Protein AF-A0A952V5N3-F1 (afdb_monomer)

pLDDT: mean 74.98, std 16.49, range [36.41, 92.5]

Nearest PDB structures (foldseek):
  3dsg-assembly2_B  TM=7.693E-01  e=7.881E-03  Xanthomonas campestris pv. campestris
  5vx6-assembly1_A  TM=7.768E-01  e=1.337E-01  Bacillus subtilis subsp. subtilis str. 168
  5vx6-assembly2_B  TM=7.712E-01  e=1.337E-01  Bacillus subtilis subsp. subtilis str. 168
  6nir-assembly1_D  TM=4.534E-01  e=1.688E+00  Norovirus
  4x2x-assembly1_A  TM=4.466E-01  e=3.635E+00  Murine norovirus 1

Sequence (136 aa):
MVARDPFAAAGPKPATPSMPVPAPPAAGNMQLIPADLGAHSPTNFYKGLSGNDIIDHGGLFVSTYVPPKIGTPVRLKVSLPGGYEFEANAVVKWTREQGGDAPPGFGARFTAITNEARQLIYRYVRNREPLFYDDL

Radius of gyration: 15.55 Å; Cα contacts (8 Å, |Δi|>4): 260; chains: 1; bounding box: 38×40×39 Å

Foldseek 3Di:
DDDDDPPPPDDDDQPQADDADDAPDDPPDAAEDEAEDDPPALKFKEAEPPDDDSQQRIFIWGFDQDEDDAQGWHKYFYAYPPRDTYIFIWGFHAWAHPDDPGGGTTTTHTPGDDPVRSVVNVVRCVVPPGHYDYPD

Mean predicted aligned error: 11.0 Å

Secondary structure (DSSP, 8-state):
-----------------SSPPPPPPP-SSPEEEEEE--TT-S-EEEE-TT-S-TTTTEEEEEE-SSPPPTT-EEEEEEEETTTEEEEEEEEEEEEE-TTSSS--EEEEEEEE--HHHHHHHHHHHHHSPPEE----

Solvent-accessible surface area (backbone atoms only — not comparable to full-atom values): 8036 Å² total; per-residue (Å²): 137,86,78,82,83,88,78,80,73,79,72,80,76,86,70,83,48,71,73,82,50,74,56,50,85,74,85,67,97,45,55,77,41,82,35,60,37,46,97,87,36,84,22,44,46,25,32,30,83,90,43,94,44,49,60,84,41,13,24,41,34,38,58,35,94,76,56,74,60,67,69,42,58,31,28,37,40,37,35,40,76,93,48,43,55,34,42,31,36,23,31,26,71,42,70,41,68,82,86,61,102,55,84,25,11,28,37,25,31,51,75,40,67,31,73,68,48,52,52,52,50,59,56,49,47,72,80,42,83,58,45,81,48,83,92,122

Structure (mmCIF, N/CA/C/O backbone):
data_AF-A0A952V5N3-F1
#
_entry.id   AF-A0A952V5N3-F1
#
loop_
_atom_site.group_PDB
_atom_site.id
_atom_site.type_symbol
_atom_site.label_atom_id
_atom_site.label_alt_id
_atom_site.label_comp_id
_atom_site.label_asym_id
_atom_site.label_entity_id
_atom_site.label_seq_id
_atom_site.pdbx_PDB_ins_code
_atom_site.Cartn_x
_atom_site.Cartn_y
_atom_site.Cartn_z
_atom_site.occupancy
_atom_site.B_iso_or_equiv
_atom_site.auth_seq_id
_atom_site.auth_comp_id
_atom_site.auth_asym_id
_atom_site.auth_atom_id
_atom_site.pdbx_PDB_model_num
ATOM 1 N N . MET A 1 1 ? 24.371 -31.435 -22.710 1.00 44.03 1 MET A N 1
ATOM 2 C CA . MET A 1 1 ? 23.956 -30.027 -22.890 1.00 44.03 1 MET A CA 1
ATOM 3 C C . MET A 1 1 ? 23.054 -29.670 -21.721 1.00 44.03 1 MET A C 1
ATOM 5 O O . MET A 1 1 ? 22.230 -30.490 -21.340 1.00 44.03 1 MET A O 1
ATOM 9 N N . VAL A 1 2 ? 23.376 -28.566 -21.054 1.00 41.47 2 VAL A N 1
ATOM 10 C CA . VAL A 1 2 ? 23.143 -28.301 -19.626 1.00 41.47 2 VAL A CA 1
ATOM 11 C C . VAL A 1 2 ? 21.706 -27.856 -19.313 1.00 41.47 2 VAL A C 1
ATOM 13 O O . VAL A 1 2 ? 21.152 -27.032 -20.024 1.00 41.47 2 VAL A O 1
ATOM 16 N N . ALA A 1 3 ? 21.188 -28.451 -18.229 1.00 41.38 3 ALA A N 1
ATOM 17 C CA . ALA A 1 3 ? 20.160 -28.037 -17.264 1.00 41.38 3 ALA A CA 1
ATOM 18 C C . ALA A 1 3 ? 18.843 -27.398 -17.750 1.00 41.38 3 ALA A C 1
ATOM 20 O O . ALA A 1 3 ? 18.793 -26.267 -18.209 1.00 41.38 3 ALA A O 1
ATOM 21 N N . ARG A 1 4 ? 17.750 -28.130 -17.499 1.00 42.84 4 ARG A N 1
ATOM 22 C CA . ARG A 1 4 ? 16.372 -27.630 -17.447 1.00 42.84 4 ARG A CA 1
ATOM 23 C C . ARG A 1 4 ? 16.197 -26.881 -16.124 1.00 42.84 4 ARG A C 1
ATOM 25 O O . ARG A 1 4 ? 16.52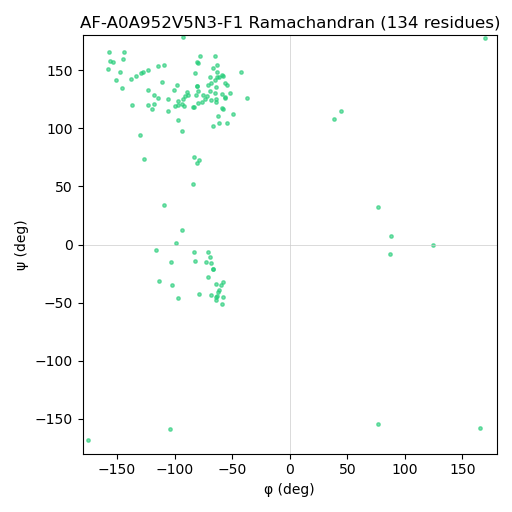1 -27.447 -15.081 1.00 42.84 4 ARG A O 1
ATOM 32 N N . ASP A 1 5 ? 15.694 -25.656 -16.170 1.00 44.62 5 ASP A N 1
ATOM 33 C CA . ASP A 1 5 ? 15.456 -24.798 -15.005 1.00 44.62 5 ASP A CA 1
ATOM 34 C C . ASP A 1 5 ? 14.509 -25.474 -13.986 1.00 44.62 5 ASP A C 1
ATOM 36 O O . ASP A 1 5 ? 13.347 -25.728 -14.314 1.00 44.62 5 ASP A O 1
ATOM 40 N N . PRO A 1 6 ? 14.945 -25.786 -12.746 1.00 42.38 6 PRO A N 1
ATOM 41 C CA . PRO A 1 6 ? 14.123 -26.523 -11.784 1.00 42.38 6 PRO A CA 1
ATOM 42 C C . PRO A 1 6 ? 13.311 -25.624 -10.831 1.00 42.38 6 PRO A C 1
ATOM 44 O O . PRO A 1 6 ? 12.767 -26.121 -9.851 1.00 42.38 6 PRO A O 1
ATOM 47 N N . PHE A 1 7 ? 13.196 -24.317 -11.089 1.00 39.03 7 PHE A N 1
ATOM 48 C CA . PHE A 1 7 ? 12.567 -23.358 -10.163 1.00 39.03 7 PHE A CA 1
ATOM 49 C C . PHE A 1 7 ? 11.203 -22.809 -10.616 1.00 39.03 7 PHE A C 1
ATOM 51 O O . PHE A 1 7 ? 10.826 -21.689 -10.281 1.00 39.03 7 PHE A O 1
ATOM 58 N N . ALA A 1 8 ? 10.397 -23.619 -11.306 1.00 39.25 8 ALA A N 1
ATOM 59 C CA . ALA A 1 8 ? 8.952 -23.392 -11.366 1.00 39.25 8 ALA A CA 1
ATOM 60 C C . ALA A 1 8 ? 8.312 -23.909 -10.064 1.00 39.25 8 ALA A C 1
ATOM 62 O O . ALA A 1 8 ? 7.691 -24.972 -10.034 1.00 39.25 8 ALA A O 1
ATOM 63 N N . ALA A 1 9 ? 8.517 -23.188 -8.958 1.00 41.69 9 ALA A N 1
ATOM 64 C CA . ALA A 1 9 ? 7.835 -23.484 -7.706 1.00 41.69 9 ALA A CA 1
ATOM 65 C C . ALA A 1 9 ? 6.337 -23.208 -7.891 1.00 41.69 9 ALA A C 1
ATOM 67 O O . ALA A 1 9 ? 5.889 -22.062 -7.904 1.00 41.69 9 ALA A O 1
ATOM 68 N N . ALA A 1 10 ? 5.570 -24.283 -8.070 1.00 40.16 10 ALA A N 1
ATOM 69 C CA . ALA A 1 10 ? 4.125 -24.282 -7.948 1.00 40.16 10 ALA A CA 1
ATOM 70 C C . ALA A 1 10 ? 3.752 -23.717 -6.567 1.00 40.16 10 ALA A C 1
ATOM 72 O O . ALA A 1 10 ? 3.926 -24.385 -5.546 1.00 40.16 10 ALA A O 1
ATOM 73 N N . GLY A 1 11 ? 3.277 -22.471 -6.540 1.00 36.41 11 GLY A N 1
ATOM 74 C CA . GLY A 1 11 ? 2.699 -21.873 -5.341 1.00 36.41 11 GLY A CA 1
ATOM 75 C C . GLY A 1 11 ? 1.513 -22.715 -4.852 1.00 36.41 11 GLY A C 1
ATOM 76 O O . GLY A 1 11 ? 0.814 -23.326 -5.670 1.00 36.41 11 GLY A O 1
ATOM 77 N N . PRO A 1 12 ? 1.292 -22.814 -3.532 1.00 42.75 12 PRO A N 1
ATOM 78 C CA . PRO A 1 12 ? 0.247 -23.664 -2.988 1.00 42.75 12 PRO A CA 1
ATOM 79 C C . PRO A 1 12 ? -1.135 -23.208 -3.479 1.00 42.75 12 PRO A C 1
ATOM 81 O O . PRO A 1 12 ? -1.402 -22.021 -3.654 1.00 42.75 12 PRO A O 1
ATOM 84 N N . LYS A 1 13 ? -2.000 -24.203 -3.711 1.00 38.22 13 LYS A N 1
ATOM 85 C CA . LYS A 1 13 ? -3.423 -24.085 -4.069 1.00 38.22 13 LYS A CA 1
ATOM 86 C C . LYS A 1 13 ? -4.125 -23.004 -3.230 1.00 38.22 13 LYS A C 1
ATOM 88 O O . LYS A 1 13 ? -3.775 -22.862 -2.059 1.00 38.22 13 LYS A O 1
ATOM 93 N N . PRO A 1 14 ? -5.143 -22.310 -3.776 1.00 39.38 14 PRO A N 1
ATOM 94 C CA . PRO A 1 14 ? -5.838 -21.252 -3.059 1.00 39.38 14 PRO A CA 1
ATOM 95 C C . PRO A 1 14 ? -6.492 -21.843 -1.810 1.00 39.38 14 PRO A C 1
ATOM 97 O O . PRO A 1 14 ? -7.502 -22.541 -1.888 1.00 39.38 14 PRO A O 1
ATOM 100 N N . ALA A 1 15 ? -5.892 -21.586 -0.650 1.00 43.38 15 ALA A N 1
ATOM 101 C CA . ALA A 1 15 ? -6.606 -21.667 0.605 1.00 43.38 15 ALA A CA 1
ATOM 102 C C . ALA A 1 15 ? -7.700 -20.606 0.506 1.00 43.38 15 ALA A C 1
ATOM 104 O O . ALA A 1 15 ? -7.392 -19.421 0.441 1.00 43.38 15 ALA A O 1
ATOM 105 N N . THR A 1 16 ? -8.960 -21.024 0.405 1.00 48.53 16 THR A N 1
ATOM 106 C CA . THR A 1 16 ? -10.109 -20.133 0.596 1.00 48.53 16 THR A CA 1
ATOM 107 C C . THR A 1 16 ? -9.893 -19.368 1.900 1.00 48.53 16 THR A C 1
ATOM 109 O O . THR A 1 16 ? -9.903 -20.010 2.955 1.00 48.53 16 THR A O 1
ATOM 112 N N . PRO A 1 17 ? -9.666 -18.046 1.869 1.00 50.25 17 PRO A N 1
ATOM 113 C CA . PRO A 1 17 ? -9.489 -17.302 3.091 1.00 50.25 17 PRO A CA 1
ATOM 114 C C . PRO A 1 17 ? -10.863 -16.976 3.674 1.00 50.25 17 PRO A C 1
ATOM 116 O O . PRO A 1 17 ? -11.771 -16.485 2.998 1.00 50.25 17 PRO A O 1
ATOM 119 N N . SER A 1 18 ? -10.994 -17.323 4.949 1.00 55.94 18 SER A N 1
ATOM 120 C CA . SER A 1 18 ? -12.029 -16.920 5.891 1.00 55.94 18 SER A CA 1
ATOM 121 C C . SER A 1 18 ? -12.445 -15.462 5.685 1.00 55.94 18 SER A C 1
ATOM 123 O O . SER A 1 18 ? -11.585 -14.596 5.725 1.00 55.94 18 SER A O 1
ATOM 125 N N . MET A 1 19 ? -13.751 -15.228 5.498 1.00 53.47 19 MET A N 1
ATOM 126 C CA . MET A 1 19 ? -14.455 -13.931 5.465 1.00 53.47 19 MET A CA 1
ATOM 127 C C . MET A 1 19 ? -13.700 -12.769 4.780 1.00 53.47 19 MET A C 1
ATOM 129 O O . MET A 1 19 ? -12.786 -12.205 5.381 1.00 53.47 19 MET A O 1
ATOM 133 N N . PRO A 1 20 ? -14.111 -12.318 3.576 1.00 60.69 20 PRO A N 1
ATOM 134 C CA . PRO A 1 20 ? -13.464 -11.179 2.937 1.00 60.69 20 PRO A CA 1
ATOM 135 C C . PRO A 1 20 ? -13.573 -9.953 3.846 1.00 60.69 20 PRO A C 1
ATOM 137 O O . PRO A 1 20 ? -14.673 -9.484 4.148 1.00 60.69 20 PRO A O 1
ATOM 140 N N . VAL A 1 21 ? -12.423 -9.443 4.291 1.00 68.31 21 VAL A N 1
ATOM 141 C CA . VAL A 1 21 ? -12.355 -8.142 4.951 1.00 68.31 21 VAL A CA 1
ATOM 142 C C . VAL A 1 21 ? -12.954 -7.127 3.978 1.00 68.31 21 VAL A C 1
ATOM 144 O O . VAL A 1 21 ? -12.523 -7.095 2.819 1.00 68.31 21 VAL A O 1
ATOM 147 N N . PRO A 1 22 ? -13.953 -6.322 4.390 1.00 73.31 22 PRO A N 1
ATOM 148 C CA . PRO A 1 22 ? -14.526 -5.324 3.507 1.00 73.31 22 PRO A CA 1
ATOM 149 C C . PRO A 1 22 ? -13.404 -4.415 3.019 1.00 73.31 22 PRO A C 1
ATOM 151 O O . PRO A 1 22 ? -12.602 -3.901 3.802 1.00 73.31 22 PRO A O 1
ATOM 154 N N . ALA A 1 23 ? -13.312 -4.278 1.705 1.00 74.81 23 ALA A N 1
ATOM 155 C CA . ALA A 1 23 ? -12.277 -3.481 1.091 1.00 74.81 23 ALA A CA 1
ATOM 156 C C . ALA A 1 23 ? -12.678 -1.997 1.092 1.00 74.81 23 ALA A C 1
ATOM 158 O O . ALA A 1 23 ? -13.867 -1.681 0.971 1.00 74.81 23 ALA A O 1
ATOM 159 N N . PRO A 1 24 ? -11.717 -1.067 1.204 1.00 74.69 24 PRO A N 1
ATOM 160 C CA . PRO A 1 24 ? -12.026 0.352 1.152 1.00 74.69 24 PRO A CA 1
ATOM 161 C C . PRO A 1 24 ? -12.610 0.740 -0.223 1.00 74.69 24 PRO A C 1
ATOM 163 O O . PRO A 1 24 ? -12.320 0.079 -1.236 1.00 74.69 24 PRO A O 1
ATOM 166 N N . PRO A 1 25 ? -13.413 1.823 -0.287 1.00 72.62 25 PRO A N 1
ATOM 167 C CA . PRO A 1 25 ? -13.945 2.335 -1.545 1.00 72.62 25 PRO A CA 1
ATOM 168 C C . PRO A 1 25 ? -12.812 2.537 -2.555 1.00 72.62 25 PRO A C 1
ATOM 170 O O . PRO A 1 25 ? -11.776 3.123 -2.229 1.00 72.62 25 PRO A O 1
ATOM 173 N N . ALA A 1 26 ? -12.977 2.020 -3.773 1.00 63.06 26 ALA A N 1
ATOM 174 C CA . ALA A 1 26 ? -11.996 2.238 -4.827 1.00 63.06 26 ALA A CA 1
ATOM 175 C C . ALA A 1 26 ? -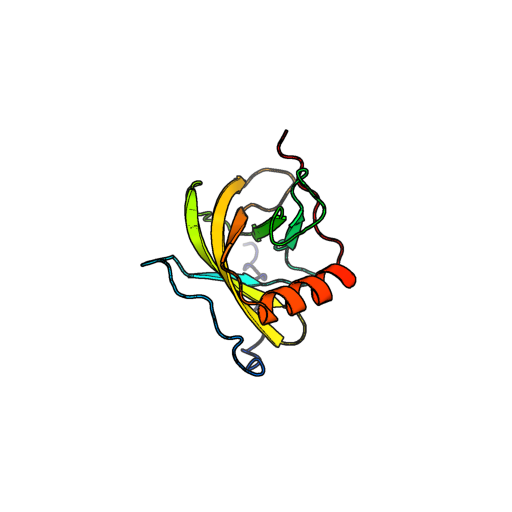12.017 3.717 -5.236 1.00 63.06 26 ALA A C 1
ATOM 177 O O . ALA A 1 26 ? -13.059 4.241 -5.628 1.00 63.06 26 ALA A O 1
ATOM 178 N N . ALA A 1 27 ? -10.869 4.389 -5.168 1.00 59.41 27 ALA A N 1
ATOM 179 C CA . ALA A 1 27 ? -10.712 5.718 -5.743 1.00 59.41 27 ALA A CA 1
ATOM 180 C C . ALA A 1 27 ? -10.399 5.572 -7.246 1.00 59.41 27 ALA A C 1
ATOM 182 O O . ALA A 1 27 ? -9.254 5.696 -7.671 1.00 59.41 27 ALA A O 1
ATOM 183 N N . GLY A 1 28 ? -11.414 5.239 -8.051 1.00 68.56 28 GLY A N 1
ATOM 184 C CA . GLY A 1 28 ? -11.286 5.073 -9.507 1.00 68.56 28 GLY A CA 1
ATOM 185 C C . GLY A 1 28 ? -10.619 3.762 -9.957 1.00 68.56 28 GLY A C 1
ATOM 186 O O . GLY A 1 28 ? -10.657 2.753 -9.252 1.00 68.56 28 GLY A O 1
ATOM 187 N N . ASN A 1 29 ? -10.018 3.772 -11.154 1.00 72.12 29 ASN A N 1
ATOM 188 C CA . ASN A 1 29 ? -9.394 2.603 -11.792 1.00 72.12 29 ASN A CA 1
ATOM 189 C C . ASN A 1 29 ? -7.981 2.346 -11.233 1.00 72.12 29 ASN A C 1
ATOM 191 O O . ASN A 1 29 ? -6.982 2.568 -11.916 1.00 72.12 29 ASN A O 1
ATOM 195 N N . MET A 1 30 ? -7.883 1.909 -9.978 1.00 82.12 30 MET A N 1
ATOM 196 C CA . MET A 1 30 ? -6.603 1.537 -9.363 1.00 82.12 30 MET A CA 1
ATOM 197 C C . MET A 1 30 ? -6.178 0.131 -9.795 1.00 82.12 30 MET A C 1
ATOM 199 O O . MET A 1 30 ? -6.960 -0.816 -9.717 1.00 82.12 30 MET A O 1
ATOM 203 N N . GLN A 1 31 ? -4.918 -0.019 -10.209 1.00 86.00 31 GLN A N 1
ATOM 204 C CA . GLN A 1 31 ? -4.345 -1.328 -10.520 1.00 86.00 31 GLN A CA 1
ATOM 205 C C . GLN A 1 31 ? -4.305 -2.192 -9.252 1.00 86.00 31 GLN A C 1
ATOM 207 O O . GLN A 1 31 ? -3.726 -1.775 -8.248 1.00 86.00 31 GLN A O 1
ATOM 212 N N . LEU A 1 32 ? -4.901 -3.388 -9.305 1.00 88.44 32 LEU A N 1
ATOM 213 C CA . LEU A 1 32 ? -4.828 -4.374 -8.227 1.00 88.44 32 LEU A CA 1
ATOM 214 C C . LEU A 1 32 ? -3.493 -5.121 -8.299 1.00 88.44 32 LEU A C 1
ATOM 216 O O . LEU A 1 32 ? -3.183 -5.748 -9.310 1.00 88.44 32 LEU A O 1
ATOM 220 N N . ILE A 1 33 ? -2.711 -5.058 -7.227 1.00 89.94 33 ILE A N 1
ATOM 221 C CA . ILE A 1 33 ? -1.395 -5.681 -7.125 1.00 89.94 33 ILE A CA 1
ATOM 222 C C . ILE A 1 33 ? -1.426 -6.686 -5.970 1.00 89.94 33 ILE A C 1
ATOM 224 O O . ILE A 1 33 ? -1.627 -6.273 -4.822 1.00 89.94 33 ILE A O 1
ATOM 228 N N . PRO A 1 34 ? -1.243 -7.992 -6.240 1.00 88.69 34 PRO A N 1
ATOM 229 C CA . PRO A 1 34 ? -1.116 -8.985 -5.185 1.00 88.69 34 PRO A CA 1
ATOM 230 C C . PRO A 1 34 ? 0.211 -8.792 -4.445 1.00 88.69 34 PRO A C 1
ATOM 232 O O . PRO A 1 34 ? 1.267 -8.649 -5.060 1.00 88.69 34 PRO A O 1
ATOM 235 N N . ALA A 1 35 ? 0.147 -8.787 -3.120 1.00 89.25 35 ALA A N 1
ATOM 236 C CA . ALA A 1 35 ? 1.285 -8.623 -2.235 1.00 89.25 35 ALA A CA 1
ATOM 237 C C . ALA A 1 35 ? 1.257 -9.733 -1.181 1.00 89.25 35 ALA A C 1
ATOM 239 O O . ALA A 1 35 ? 0.594 -9.625 -0.149 1.00 89.25 35 ALA A O 1
ATOM 240 N N . ASP A 1 36 ? 1.975 -10.816 -1.463 1.00 87.88 36 ASP A N 1
ATOM 241 C CA . ASP A 1 36 ? 2.043 -11.965 -0.568 1.00 87.88 36 ASP A CA 1
ATOM 242 C C . ASP A 1 36 ? 3.085 -11.726 0.529 1.00 87.88 36 ASP A C 1
ATOM 244 O O . ASP A 1 36 ? 4.269 -11.518 0.251 1.00 87.88 36 ASP A O 1
ATOM 248 N N . LEU A 1 37 ? 2.640 -11.711 1.781 1.00 83.69 37 LEU A N 1
ATOM 249 C CA . LEU A 1 37 ? 3.476 -11.632 2.968 1.00 83.69 37 LEU A CA 1
ATOM 250 C C . LEU A 1 37 ? 3.693 -13.039 3.516 1.00 83.69 37 LEU A C 1
ATOM 252 O O . LEU A 1 37 ? 2.768 -13.735 3.924 1.00 83.69 37 LEU A O 1
ATOM 256 N N . GLY A 1 38 ? 4.956 -13.419 3.643 1.00 75.19 38 GLY A N 1
ATOM 257 C CA . GLY A 1 38 ? 5.353 -14.722 4.154 1.00 75.19 38 GLY A CA 1
ATOM 258 C C . GLY A 1 38 ? 6.768 -14.683 4.704 1.00 75.19 38 GLY A C 1
ATOM 259 O O . GLY A 1 38 ? 7.515 -13.742 4.440 1.00 75.19 38 GLY A O 1
ATOM 260 N N . ALA A 1 39 ? 7.153 -15.714 5.458 1.00 67.81 39 ALA A N 1
ATOM 261 C CA . ALA A 1 39 ? 8.504 -15.825 6.019 1.00 67.81 39 ALA A CA 1
ATOM 262 C C . ALA A 1 39 ? 9.595 -15.807 4.933 1.00 67.81 39 ALA A C 1
ATOM 264 O O . ALA A 1 39 ? 10.669 -15.255 5.145 1.00 67.81 39 ALA A O 1
ATOM 265 N N . HIS A 1 40 ? 9.284 -16.353 3.755 1.00 72.38 40 HIS A N 1
ATOM 266 C CA . HIS A 1 40 ? 10.173 -16.391 2.593 1.00 72.38 40 HIS A CA 1
ATOM 267 C C . HIS A 1 40 ? 9.872 -15.296 1.563 1.00 72.38 40 HIS A C 1
ATOM 269 O O . HIS A 1 40 ? 10.522 -15.250 0.522 1.00 72.38 40 HIS A O 1
ATOM 275 N N . SER A 1 41 ? 8.886 -14.431 1.827 1.00 77.38 41 SER A N 1
ATOM 276 C CA . SER A 1 41 ? 8.545 -13.357 0.903 1.00 77.38 41 SER A CA 1
ATOM 277 C C . SER A 1 41 ? 9.388 -12.113 1.200 1.00 77.38 41 SER A C 1
ATOM 279 O O . SER A 1 41 ? 9.406 -11.647 2.350 1.00 77.38 41 SER A O 1
ATOM 281 N N . PRO A 1 42 ? 10.056 -11.544 0.181 1.00 80.75 42 PRO A N 1
ATOM 282 C CA . PRO A 1 42 ? 10.745 -10.263 0.297 1.00 80.75 42 PRO A CA 1
ATOM 283 C C . PRO A 1 42 ? 9.785 -9.076 0.474 1.00 80.75 42 PRO A C 1
ATOM 285 O O . PRO A 1 42 ? 10.213 -8.008 0.904 1.00 80.75 42 PRO A O 1
ATOM 288 N N . THR A 1 43 ? 8.491 -9.253 0.194 1.00 86.56 43 THR A N 1
ATOM 289 C CA . THR A 1 43 ? 7.445 -8.278 0.529 1.00 86.56 43 THR A CA 1
ATOM 290 C C . THR A 1 43 ? 7.327 -8.154 2.049 1.00 86.56 43 THR A C 1
AT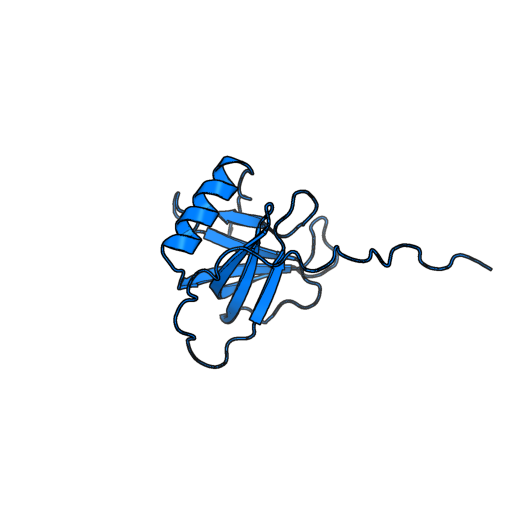OM 292 O O . THR A 1 43 ? 7.234 -9.157 2.770 1.00 86.56 43 THR A O 1
ATOM 295 N N . ASN A 1 44 ? 7.341 -6.924 2.562 1.00 87.06 44 ASN A N 1
ATOM 296 C CA . ASN A 1 44 ? 7.195 -6.664 3.993 1.00 87.06 44 ASN A CA 1
ATOM 297 C C . ASN A 1 44 ? 6.657 -5.256 4.269 1.00 87.06 44 ASN A C 1
ATOM 299 O O . ASN A 1 44 ? 6.792 -4.351 3.446 1.00 87.06 44 ASN A O 1
ATOM 303 N N . PHE A 1 45 ? 6.061 -5.058 5.444 1.00 87.62 45 PHE A N 1
ATOM 304 C CA . PHE A 1 45 ? 5.705 -3.719 5.906 1.00 87.62 45 PHE A CA 1
ATOM 305 C C . PHE A 1 45 ? 6.966 -2.928 6.234 1.00 87.62 45 PHE A C 1
ATOM 307 O O . PHE A 1 45 ? 7.929 -3.485 6.766 1.00 87.62 45 PHE A O 1
ATOM 314 N N . TYR A 1 46 ? 6.934 -1.628 5.958 1.00 82.56 46 TYR A N 1
ATOM 315 C CA . TYR A 1 46 ? 7.975 -0.705 6.380 1.00 82.56 46 TYR A CA 1
ATOM 316 C C . TYR A 1 46 ? 7.392 0.434 7.212 1.00 82.56 46 TYR A C 1
ATOM 318 O O . TYR A 1 46 ? 6.243 0.837 7.023 1.00 82.56 46 TYR A O 1
ATOM 326 N N . LYS A 1 47 ? 8.193 0.959 8.138 1.00 79.94 47 LYS A N 1
ATOM 327 C CA . LYS A 1 47 ? 7.901 2.197 8.872 1.00 79.94 47 LYS A CA 1
ATOM 328 C C . LYS A 1 47 ? 8.696 3.342 8.262 1.00 79.94 47 LYS A C 1
ATOM 330 O O . LYS A 1 47 ? 9.887 3.174 8.013 1.00 79.94 47 LYS A O 1
ATOM 335 N N . GLY A 1 48 ? 8.042 4.476 8.025 1.00 65.75 48 GLY A N 1
ATOM 336 C CA . GLY A 1 48 ? 8.735 5.728 7.735 1.00 65.75 48 GLY A CA 1
ATOM 337 C C . GLY A 1 48 ? 9.241 6.384 9.020 1.00 65.75 48 GLY A C 1
ATOM 338 O O . GLY A 1 48 ? 8.701 6.152 10.100 1.00 65.75 48 GLY A O 1
ATOM 339 N N . LEU A 1 49 ? 10.266 7.226 8.901 1.00 61.62 49 LEU A N 1
ATOM 340 C CA . LEU A 1 49 ? 10.915 7.896 10.037 1.00 61.62 49 LEU A CA 1
ATOM 341 C C . LEU A 1 49 ? 10.020 8.907 10.764 1.00 61.62 49 LEU A C 1
ATOM 343 O O . LEU A 1 49 ? 10.278 9.249 11.914 1.00 61.62 49 LEU A O 1
ATOM 347 N N . SER A 1 50 ? 8.969 9.404 10.108 1.00 58.78 50 SER A N 1
ATOM 348 C CA . SER A 1 50 ? 8.147 10.499 10.633 1.00 58.78 50 SER A CA 1
ATOM 349 C C . SER A 1 50 ? 7.269 10.108 11.827 1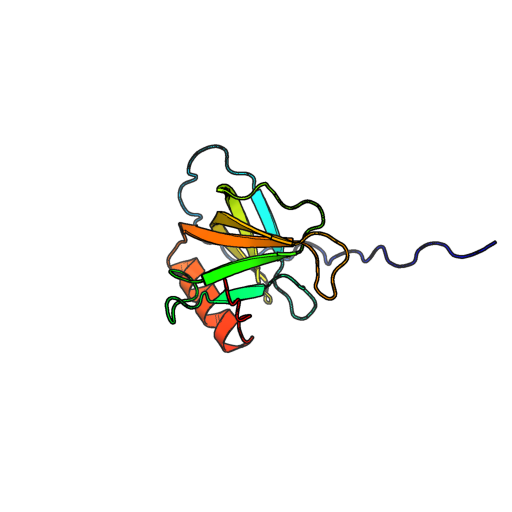.00 58.78 50 SER A C 1
ATOM 351 O O . SER A 1 50 ? 6.625 10.981 12.399 1.00 58.78 50 SER A O 1
ATOM 353 N N . GLY A 1 51 ? 7.206 8.827 12.217 1.00 58.12 51 GLY A N 1
ATOM 354 C CA . GLY A 1 51 ? 6.494 8.410 13.428 1.00 58.12 51 GLY A CA 1
ATOM 355 C C . GLY A 1 51 ? 6.307 6.904 13.577 1.00 58.12 51 GLY A C 1
ATOM 356 O O . GLY A 1 51 ? 6.718 6.104 12.745 1.00 58.12 51 GLY A O 1
ATOM 357 N N . ASN A 1 52 ? 5.698 6.517 14.697 1.00 62.94 52 ASN A N 1
ATOM 358 C CA . ASN A 1 52 ? 5.690 5.129 15.164 1.00 62.94 52 ASN A CA 1
ATOM 359 C C . ASN A 1 52 ? 4.605 4.246 14.508 1.00 62.94 52 ASN A C 1
ATOM 361 O O . ASN A 1 52 ? 4.573 3.038 14.751 1.00 62.94 52 ASN A O 1
ATOM 365 N N . ASP A 1 53 ? 3.707 4.823 13.701 1.00 73.06 53 ASP A N 1
ATOM 366 C CA . ASP A 1 53 ? 2.574 4.098 13.122 1.00 73.06 53 ASP A CA 1
ATOM 367 C C . ASP A 1 53 ? 2.846 3.613 11.685 1.00 73.06 53 ASP A C 1
ATOM 369 O O . ASP A 1 53 ? 3.086 4.394 10.765 1.00 73.06 53 ASP A O 1
ATOM 373 N N . ILE A 1 54 ? 2.779 2.291 11.497 1.00 72.94 54 ILE A N 1
ATOM 374 C CA . ILE A 1 54 ? 3.048 1.580 10.229 1.00 72.94 54 ILE A CA 1
ATOM 375 C C . ILE A 1 54 ? 2.006 1.904 9.153 1.00 72.94 54 ILE A C 1
ATOM 377 O O . ILE A 1 54 ? 2.252 1.711 7.965 1.00 72.94 54 ILE A O 1
ATOM 381 N N . ILE A 1 55 ? 0.831 2.375 9.551 1.00 76.50 55 ILE A N 1
ATOM 382 C CA . ILE A 1 55 ? -0.304 2.563 8.658 1.00 76.50 55 ILE A CA 1
ATOM 383 C C . ILE A 1 55 ? -0.362 4.014 8.197 1.00 76.50 55 ILE A C 1
ATOM 385 O O . ILE A 1 55 ? -0.510 4.272 7.006 1.00 76.50 55 ILE A O 1
ATOM 389 N N . ASP A 1 56 ? -0.2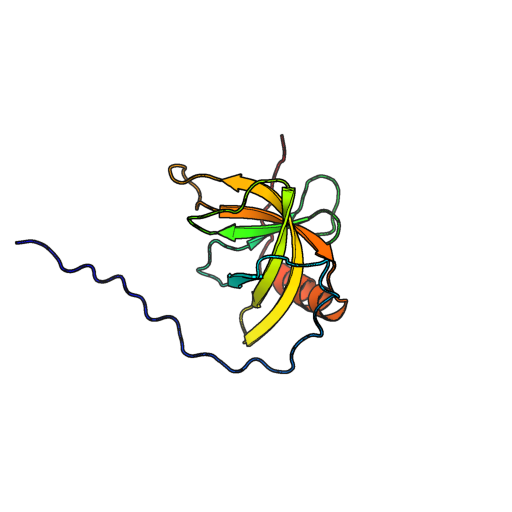08 4.948 9.130 1.00 74.00 56 ASP A N 1
ATOM 390 C CA . ASP A 1 56 ? -0.254 6.376 8.846 1.00 74.00 56 ASP A CA 1
ATOM 391 C C . ASP A 1 56 ? 1.064 6.873 8.239 1.00 74.00 56 ASP A C 1
ATOM 393 O O . ASP A 1 56 ? 1.073 7.648 7.279 1.00 74.00 56 ASP A O 1
ATOM 397 N N . HIS A 1 57 ? 2.197 6.414 8.775 1.00 72.94 57 HIS A N 1
ATOM 398 C CA . HIS A 1 57 ? 3.535 6.882 8.395 1.00 72.94 57 HIS A CA 1
ATOM 399 C C . HIS A 1 57 ? 4.402 5.787 7.763 1.00 72.94 57 HIS A C 1
ATOM 401 O O . HIS A 1 57 ? 5.509 6.063 7.302 1.00 72.94 57 HIS A O 1
ATOM 407 N N . GLY A 1 58 ? 3.908 4.552 7.708 1.00 80.56 58 GLY A N 1
ATOM 408 C CA . GLY A 1 58 ? 4.555 3.444 7.021 1.00 80.56 58 GLY A CA 1
ATOM 409 C C . GLY A 1 58 ? 3.904 3.093 5.686 1.00 80.56 58 GLY A C 1
ATOM 410 O O . GLY A 1 58 ? 3.226 3.897 5.041 1.00 80.56 58 GLY A O 1
ATOM 411 N N . GLY A 1 59 ? 4.153 1.868 5.249 1.00 87.12 59 GLY A N 1
ATOM 412 C CA . GLY A 1 59 ? 3.624 1.340 4.007 1.00 87.12 59 GLY A CA 1
ATOM 413 C C . GLY A 1 59 ? 3.970 -0.127 3.817 1.00 87.12 59 GLY A C 1
ATOM 414 O O . GLY A 1 59 ? 4.434 -0.811 4.732 1.00 87.12 59 GLY A O 1
ATOM 415 N N . LEU A 1 60 ? 3.743 -0.609 2.601 1.00 90.06 60 LEU A N 1
ATOM 416 C CA . LEU A 1 60 ? 4.110 -1.952 2.181 1.00 90.06 60 LEU A CA 1
ATOM 417 C C . LEU A 1 60 ? 5.176 -1.871 1.097 1.00 90.06 60 LEU A C 1
ATOM 419 O O . LEU A 1 60 ? 4.990 -1.205 0.079 1.00 90.06 60 LEU A O 1
ATOM 423 N N . PHE A 1 61 ? 6.283 -2.568 1.315 1.00 91.00 61 PHE A N 1
ATOM 424 C CA . PHE A 1 61 ? 7.222 -2.871 0.254 1.00 91.00 61 PHE A CA 1
ATOM 425 C C . PHE A 1 61 ? 6.729 -4.119 -0.466 1.00 91.00 61 PHE A C 1
ATOM 427 O O . PHE A 1 61 ? 6.617 -5.180 0.148 1.00 91.00 61 PHE A O 1
ATOM 434 N N . VAL A 1 62 ? 6.434 -3.981 -1.755 1.00 90.44 62 VAL A N 1
ATOM 435 C CA . VAL A 1 62 ? 6.011 -5.077 -2.623 1.00 90.44 62 VAL A CA 1
ATOM 436 C C . VAL A 1 62 ? 7.172 -5.428 -3.531 1.00 90.44 62 VAL A C 1
ATOM 438 O O . VAL A 1 62 ? 7.581 -4.619 -4.368 1.00 90.44 62 VAL A O 1
ATOM 441 N N . SER A 1 63 ? 7.697 -6.641 -3.377 1.00 88.38 63 SER A N 1
ATOM 442 C CA . SER A 1 63 ? 8.731 -7.122 -4.281 1.00 88.38 63 SER A CA 1
ATOM 443 C C . SER A 1 63 ? 8.109 -7.522 -5.613 1.00 88.38 63 SER A C 1
ATOM 445 O O . SER A 1 63 ? 7.188 -8.334 -5.677 1.00 88.38 63 SER A O 1
ATOM 447 N N . THR A 1 64 ? 8.593 -6.909 -6.684 1.00 85.56 64 THR A N 1
ATOM 448 C CA . THR A 1 64 ? 8.144 -7.162 -8.050 1.00 85.56 64 THR A CA 1
ATOM 449 C C . THR A 1 64 ? 9.237 -6.741 -9.020 1.00 85.56 64 THR A C 1
ATOM 451 O O . THR A 1 64 ? 10.003 -5.817 -8.753 1.00 85.56 64 THR A O 1
ATOM 454 N N . TYR A 1 65 ? 9.284 -7.399 -10.172 1.00 85.31 65 TYR A N 1
ATOM 455 C CA . TYR A 1 65 ? 10.186 -7.036 -11.262 1.00 85.31 65 TYR A CA 1
ATOM 456 C C . TYR A 1 65 ? 9.644 -5.902 -12.135 1.00 85.31 65 TYR A C 1
ATOM 458 O O . TYR A 1 65 ? 10.395 -5.316 -12.907 1.00 85.31 65 TYR A O 1
ATOM 466 N N . VAL A 1 66 ? 8.351 -5.588 -12.016 1.00 85.56 66 VAL A N 1
ATOM 467 C CA . VAL A 1 66 ? 7.686 -4.552 -12.813 1.00 85.56 66 VAL A CA 1
ATOM 468 C C . VAL A 1 66 ? 6.976 -3.580 -11.865 1.00 85.56 66 VAL A C 1
ATOM 470 O O . VAL A 1 66 ? 5.754 -3.658 -11.698 1.00 85.56 66 VAL A O 1
ATOM 473 N N . PRO A 1 67 ? 7.724 -2.708 -11.162 1.00 87.56 67 PRO A N 1
ATOM 474 C CA . PRO A 1 67 ? 7.122 -1.737 -10.262 1.00 87.56 67 PRO A CA 1
ATOM 475 C C . PRO A 1 67 ? 6.328 -0.676 -11.052 1.00 87.56 67 PRO A C 1
ATOM 477 O O . PRO A 1 67 ? 6.796 -0.201 -12.090 1.00 87.56 67 PRO A O 1
ATOM 480 N N . PRO A 1 68 ? 5.136 -0.264 -10.580 1.00 88.94 68 PRO A N 1
ATOM 481 C CA . PRO A 1 68 ? 4.424 0.877 -11.150 1.00 88.94 68 PRO A CA 1
ATOM 482 C C . PRO A 1 68 ? 5.205 2.182 -10.941 1.00 88.94 68 PRO A C 1
ATOM 484 O O . PRO A 1 68 ? 6.067 2.277 -10.067 1.00 88.94 68 PRO A O 1
ATOM 487 N N . LYS A 1 69 ? 4.867 3.227 -11.706 1.00 88.38 69 LYS A N 1
ATOM 488 C CA . LYS A 1 69 ? 5.518 4.541 -11.575 1.00 88.38 69 LYS A CA 1
ATOM 489 C C . LYS A 1 69 ? 5.256 5.157 -10.197 1.00 88.38 69 LYS A C 1
ATOM 491 O O . LYS A 1 69 ? 4.142 5.062 -9.674 1.00 88.38 69 LYS A O 1
ATOM 496 N N . ILE A 1 70 ? 6.248 5.861 -9.655 1.00 91.88 70 ILE A N 1
ATOM 497 C CA . ILE A 1 70 ? 6.097 6.671 -8.437 1.00 91.88 70 ILE A CA 1
ATOM 498 C C . ILE A 1 70 ? 4.930 7.659 -8.609 1.00 91.88 70 ILE A C 1
ATOM 500 O O . ILE A 1 70 ? 4.755 8.246 -9.674 1.00 91.88 70 ILE A O 1
ATOM 504 N N . GLY A 1 71 ? 4.106 7.806 -7.571 1.00 89.81 71 GLY A N 1
ATOM 505 C CA . GLY A 1 71 ? 2.889 8.621 -7.567 1.00 89.81 71 GLY A CA 1
ATOM 506 C C . GLY A 1 71 ? 1.632 7.899 -8.063 1.00 89.81 71 GLY A C 1
ATOM 507 O O . GLY A 1 71 ? 0.535 8.431 -7.913 1.00 89.81 71 GLY A O 1
ATOM 508 N N . THR A 1 72 ? 1.752 6.683 -8.605 1.00 90.25 72 THR A N 1
ATOM 509 C CA . THR A 1 72 ? 0.591 5.926 -9.097 1.00 90.25 72 THR A CA 1
ATOM 510 C C . THR A 1 72 ? -0.259 5.414 -7.926 1.00 90.25 72 THR A C 1
ATOM 512 O O . THR A 1 72 ? 0.289 4.754 -7.034 1.00 90.25 72 THR A O 1
ATOM 515 N N . PRO A 1 73 ? -1.583 5.663 -7.912 1.00 91.00 73 PRO A N 1
ATOM 516 C CA . PRO A 1 73 ? -2.486 5.034 -6.959 1.00 91.00 73 PRO A CA 1
ATOM 517 C C . PRO A 1 73 ? -2.708 3.564 -7.339 1.00 91.00 73 PRO A C 1
ATOM 519 O O . PRO A 1 73 ? -3.115 3.239 -8.454 1.00 91.00 73 PRO A O 1
ATOM 522 N N . VAL A 1 74 ? -2.448 2.665 -6.395 1.00 90.94 74 VAL A N 1
ATOM 523 C CA . VAL A 1 74 ? -2.547 1.211 -6.559 1.00 90.94 74 VAL A CA 1
ATOM 524 C C . VAL A 1 74 ? -3.372 0.590 -5.441 1.00 90.94 74 VAL A C 1
ATOM 526 O O . VAL A 1 74 ? -3.364 1.061 -4.304 1.00 90.94 74 VAL A O 1
ATOM 529 N N . ARG A 1 75 ? -4.088 -0.487 -5.751 1.00 91.00 75 ARG A N 1
ATOM 530 C CA . ARG A 1 75 ? -4.814 -1.282 -4.763 1.00 91.00 75 ARG A CA 1
ATOM 531 C C . ARG A 1 75 ? -3.976 -2.505 -4.438 1.00 91.00 75 ARG A C 1
ATOM 533 O O . ARG A 1 75 ? -3.660 -3.293 -5.318 1.00 91.00 75 ARG A O 1
ATOM 540 N N . LEU A 1 76 ? -3.584 -2.653 -3.186 1.00 90.81 76 LEU A N 1
ATOM 541 C CA . LEU A 1 76 ? -2.776 -3.771 -2.725 1.00 90.81 76 LEU A CA 1
ATOM 542 C C . LEU A 1 76 ? -3.703 -4.857 -2.198 1.00 90.81 76 LEU A C 1
ATOM 544 O O . LEU A 1 76 ? -4.456 -4.595 -1.263 1.00 90.81 76 LEU A O 1
ATOM 548 N N . LYS A 1 77 ? -3.636 -6.058 -2.777 1.00 91.12 77 LYS A N 1
ATOM 549 C CA . LYS A 1 77 ? -4.260 -7.257 -2.212 1.00 91.12 77 LYS A CA 1
ATOM 550 C C . LYS A 1 77 ? -3.220 -7.970 -1.364 1.00 91.12 77 LYS A C 1
ATOM 552 O O . LYS A 1 77 ? -2.356 -8.659 -1.895 1.00 91.12 77 LYS A O 1
ATOM 557 N N . VAL A 1 78 ? -3.271 -7.739 -0.063 1.00 89.75 78 VAL A N 1
ATOM 558 C CA . VAL A 1 78 ? -2.273 -8.208 0.887 1.00 89.75 78 VAL A CA 1
ATOM 559 C C . VAL A 1 78 ? -2.697 -9.558 1.444 1.00 89.75 78 VAL A C 1
ATOM 561 O O . VAL A 1 78 ? -3.733 -9.651 2.100 1.00 89.75 78 VAL A O 1
ATOM 564 N N . SER A 1 79 ? -1.882 -10.583 1.216 1.00 88.06 79 SER A N 1
ATOM 565 C CA . SER A 1 79 ? -2.108 -11.939 1.723 1.00 88.06 79 SER A CA 1
ATOM 566 C C . SER A 1 79 ? -1.138 -12.207 2.868 1.00 88.06 79 SER A C 1
ATOM 568 O O . SER A 1 79 ? 0.060 -12.008 2.722 1.00 88.06 79 SER A O 1
ATOM 570 N N . LEU A 1 80 ? -1.647 -12.596 4.031 1.00 84.06 80 LEU A N 1
ATOM 571 C CA . LEU A 1 80 ? -0.897 -12.844 5.260 1.00 84.06 80 LEU A CA 1
ATOM 572 C C . LEU A 1 80 ? -0.860 -14.353 5.569 1.00 84.06 80 LEU A C 1
ATOM 574 O O . LEU A 1 80 ? -1.803 -15.084 5.237 1.00 84.06 80 LEU A O 1
ATOM 578 N N . PRO A 1 81 ? 0.162 -14.835 6.302 1.00 78.94 81 PRO A N 1
ATOM 579 C CA . PRO A 1 81 ? 0.215 -16.215 6.766 1.00 78.94 81 PRO A CA 1
ATOM 580 C C . PRO A 1 81 ? -0.992 -16.552 7.642 1.00 78.94 81 PRO A C 1
ATOM 582 O O . PRO A 1 81 ? -1.479 -15.719 8.406 1.00 78.94 81 PRO A O 1
ATOM 585 N N . GLY A 1 82 ? -1.457 -17.797 7.554 1.00 77.38 82 GLY A N 1
ATOM 586 C CA . GLY A 1 82 ? -2.688 -18.231 8.221 1.00 77.38 82 GLY A CA 1
ATOM 587 C C . GLY A 1 82 ? -3.955 -18.020 7.388 1.00 77.38 82 GLY A C 1
ATOM 588 O O . GLY A 1 82 ? -5.044 -18.256 7.901 1.00 77.38 82 GLY A O 1
ATOM 589 N N . GLY A 1 83 ? -3.821 -17.619 6.117 1.00 79.44 83 GLY A N 1
ATOM 590 C CA . GLY A 1 83 ? -4.946 -17.497 5.189 1.00 79.44 83 GLY A CA 1
ATOM 591 C C . GLY A 1 83 ? -5.790 -16.251 5.437 1.00 79.44 83 GLY A C 1
ATOM 592 O O . GLY A 1 83 ? -6.999 -16.289 5.243 1.00 79.44 83 GLY A O 1
ATOM 593 N N . TYR A 1 84 ? -5.176 -15.163 5.901 1.00 83.88 84 TYR A N 1
ATOM 594 C CA . TYR A 1 84 ? -5.851 -13.873 6.009 1.00 83.88 84 TYR A CA 1
ATOM 595 C C . TYR A 1 84 ? -5.503 -13.030 4.792 1.00 83.88 84 TYR A C 1
ATOM 597 O O . TYR A 1 84 ? -4.343 -12.966 4.402 1.00 83.88 84 TYR A O 1
ATOM 605 N N . GLU A 1 85 ? -6.482 -12.347 4.215 1.00 87.94 85 GLU A N 1
ATOM 606 C CA . GLU A 1 85 ? -6.252 -11.414 3.118 1.00 87.94 85 GLU A CA 1
ATOM 607 C C . GLU A 1 85 ? -7.011 -10.114 3.372 1.00 87.94 85 GLU A C 1
ATOM 609 O O . GLU A 1 85 ? -8.111 -10.123 3.927 1.00 87.94 85 GLU A O 1
ATOM 614 N N . PHE A 1 86 ? -6.437 -8.991 2.957 1.00 88.31 86 PHE A N 1
ATOM 615 C CA . PHE A 1 86 ? -7.133 -7.711 2.959 1.00 88.31 86 PHE A CA 1
ATOM 616 C C . PHE A 1 86 ? -6.719 -6.856 1.769 1.00 88.31 86 PHE A C 1
ATOM 618 O O . PHE A 1 86 ? -5.652 -7.039 1.186 1.00 88.31 86 PHE A O 1
ATOM 625 N N . GLU A 1 87 ? -7.560 -5.889 1.423 1.00 90.19 87 GLU A N 1
ATOM 626 C CA . GLU A 1 87 ? -7.247 -4.914 0.387 1.00 90.19 87 GLU A CA 1
ATOM 627 C C . GLU A 1 87 ? -7.041 -3.529 0.991 1.00 90.19 87 GLU A C 1
ATOM 629 O O . GLU A 1 87 ? -7.772 -3.109 1.891 1.00 90.19 87 GLU A O 1
ATOM 634 N N . ALA A 1 88 ? -6.050 -2.805 0.482 1.00 90.12 88 ALA A N 1
ATOM 635 C CA . ALA A 1 88 ? -5.784 -1.431 0.877 1.00 90.12 88 ALA A CA 1
ATOM 636 C C . ALA A 1 88 ? -5.449 -0.575 -0.342 1.00 90.12 88 ALA A C 1
ATOM 638 O O . ALA A 1 88 ? -4.755 -1.008 -1.262 1.00 90.12 88 ALA A O 1
ATOM 639 N N . ASN A 1 89 ? -5.921 0.665 -0.337 1.00 91.31 89 ASN A N 1
ATOM 640 C CA . ASN A 1 89 ? -5.506 1.658 -1.314 1.00 91.31 89 ASN A CA 1
ATOM 641 C C . ASN A 1 89 ? -4.162 2.230 -0.865 1.00 91.31 89 ASN A C 1
ATOM 643 O O . ASN A 1 89 ? -3.973 2.537 0.315 1.00 91.31 89 ASN A O 1
ATOM 647 N N . ALA A 1 90 ? -3.239 2.383 -1.804 1.00 91.12 90 ALA A N 1
ATOM 648 C CA . ALA A 1 90 ? -1.923 2.934 -1.558 1.00 91.12 90 ALA A CA 1
ATOM 649 C C . ALA A 1 90 ? -1.450 3.778 -2.744 1.00 91.12 90 ALA A C 1
ATOM 651 O O . ALA A 1 90 ? -2.011 3.722 -3.837 1.00 91.12 90 ALA A O 1
ATOM 652 N N . VAL A 1 91 ? -0.407 4.570 -2.531 1.00 91.88 91 VAL A N 1
ATOM 653 C CA . VAL A 1 91 ? 0.288 5.317 -3.584 1.00 91.88 91 VAL A CA 1
ATOM 654 C C . VAL A 1 91 ? 1.755 4.928 -3.563 1.00 91.88 91 VAL A C 1
ATOM 656 O O . VAL A 1 91 ? 2.376 4.893 -2.498 1.00 91.88 91 VAL A O 1
ATOM 659 N N . VAL A 1 92 ? 2.315 4.645 -4.739 1.00 92.12 92 VAL A N 1
ATOM 660 C CA . VAL A 1 92 ? 3.741 4.331 -4.882 1.00 92.12 92 VAL A CA 1
ATOM 661 C C . VAL A 1 92 ? 4.570 5.553 -4.490 1.00 92.12 92 VAL A C 1
ATOM 663 O O . VAL A 1 92 ? 4.398 6.631 -5.057 1.00 92.12 92 VAL A O 1
ATOM 666 N N . LYS A 1 93 ? 5.466 5.403 -3.516 1.00 90.25 93 LYS A N 1
ATOM 667 C CA . LYS A 1 93 ? 6.336 6.480 -3.021 1.00 90.25 93 LYS A CA 1
ATOM 668 C C . LYS A 1 93 ? 7.754 6.381 -3.562 1.00 90.25 93 LYS A C 1
ATOM 670 O O . LYS A 1 93 ? 8.352 7.413 -3.830 1.00 90.25 93 LYS A O 1
ATOM 675 N N . TRP A 1 94 ? 8.251 5.167 -3.758 1.00 88.38 94 TRP A N 1
ATOM 676 C CA . TRP A 1 94 ? 9.580 4.905 -4.296 1.00 88.38 94 TRP A CA 1
ATOM 677 C C . TRP A 1 94 ? 9.605 3.540 -4.980 1.00 88.38 94 TRP A C 1
ATOM 679 O O . TRP A 1 94 ? 8.785 2.667 -4.688 1.00 88.38 94 TRP A O 1
ATOM 689 N N . THR A 1 95 ? 10.550 3.352 -5.892 1.00 89.19 95 THR A N 1
ATOM 690 C CA . THR A 1 95 ? 10.767 2.100 -6.624 1.00 89.19 95 THR A CA 1
ATOM 691 C C . THR A 1 95 ? 12.223 1.689 -6.494 1.00 89.19 95 THR A C 1
ATOM 693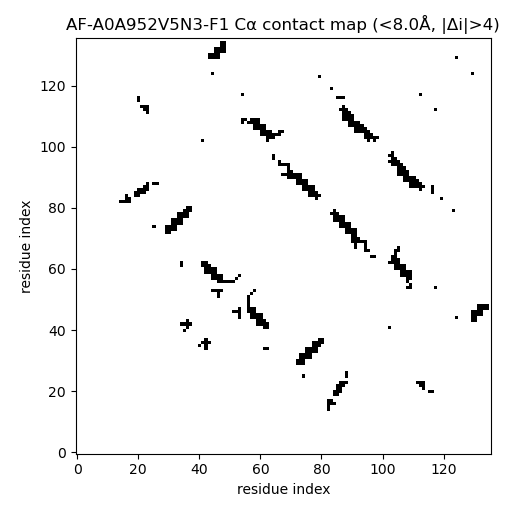 O O . THR A 1 95 ? 13.103 2.541 -6.402 1.00 89.19 95 THR A O 1
ATOM 696 N N . ARG A 1 96 ? 12.484 0.387 -6.499 1.00 84.25 96 ARG A N 1
ATOM 697 C CA . ARG A 1 96 ? 13.823 -0.194 -6.469 1.00 84.25 96 ARG A CA 1
ATOM 698 C C . ARG A 1 96 ? 13.997 -1.094 -7.683 1.00 84.25 96 ARG A C 1
ATOM 700 O O . ARG A 1 96 ? 13.242 -2.049 -7.863 1.00 84.25 96 ARG A O 1
ATOM 707 N N . GLU A 1 97 ? 14.982 -0.757 -8.504 1.00 79.25 97 GLU A N 1
ATOM 708 C CA . GLU A 1 97 ? 15.301 -1.482 -9.732 1.00 79.25 97 GLU A CA 1
ATOM 709 C C . GLU A 1 97 ? 16.071 -2.779 -9.446 1.00 79.25 97 GLU A C 1
ATOM 711 O O . GLU A 1 97 ? 16.615 -2.989 -8.359 1.00 79.25 97 GLU A O 1
ATOM 716 N N . GLN A 1 98 ? 16.088 -3.678 -10.431 1.00 74.25 98 GLN A N 1
ATOM 717 C CA . GLN A 1 98 ? 16.859 -4.917 -10.364 1.00 74.25 98 GLN A CA 1
ATOM 718 C C . GLN A 1 98 ? 18.359 -4.603 -10.469 1.00 74.25 98 GLN A C 1
ATOM 720 O O . GLN A 1 98 ? 18.760 -3.814 -11.319 1.00 74.25 98 GLN A O 1
ATOM 725 N N . GLY A 1 99 ? 19.184 -5.253 -9.641 1.00 65.94 99 GLY A N 1
ATOM 726 C CA . GLY A 1 99 ? 20.650 -5.171 -9.736 1.00 65.94 99 GLY A CA 1
ATOM 727 C C . GLY A 1 99 ? 21.371 -4.716 -8.466 1.00 65.94 99 GLY A C 1
ATOM 728 O O . GLY A 1 99 ? 22.595 -4.646 -8.472 1.00 65.94 99 GLY A O 1
ATOM 729 N N . GLY A 1 100 ? 20.643 -4.420 -7.385 1.00 65.94 100 GLY A N 1
ATOM 730 C CA . GLY A 1 100 ? 21.224 -4.172 -6.062 1.00 65.94 100 GLY A CA 1
ATOM 731 C C . GLY A 1 100 ? 21.296 -5.422 -5.176 1.00 65.94 100 GLY A C 1
ATOM 732 O O . GLY A 1 100 ? 20.810 -6.489 -5.542 1.00 65.94 100 GLY A O 1
ATOM 733 N N . ASP A 1 101 ? 21.837 -5.252 -3.968 1.00 71.88 101 ASP A N 1
ATOM 734 C CA . ASP A 1 101 ? 21.921 -6.292 -2.922 1.00 71.88 101 ASP A CA 1
ATOM 735 C C . ASP A 1 101 ? 20.543 -6.657 -2.320 1.00 71.88 101 ASP A C 1
ATOM 737 O O . ASP A 1 101 ? 20.387 -7.633 -1.593 1.00 71.88 101 ASP A O 1
ATOM 741 N N . ALA A 1 102 ? 19.509 -5.870 -2.640 1.00 75.81 102 ALA A N 1
ATOM 742 C CA . ALA A 1 102 ? 18.153 -6.044 -2.140 1.00 75.81 102 ALA A CA 1
ATOM 743 C C . ALA A 1 102 ? 17.158 -6.403 -3.261 1.00 75.81 102 ALA A C 1
ATOM 745 O O . ALA A 1 102 ? 17.348 -5.994 -4.410 1.00 75.81 102 ALA A O 1
ATOM 746 N N . PRO A 1 103 ? 16.052 -7.100 -2.933 1.00 81.25 103 PRO A N 1
ATOM 747 C CA . PRO A 1 103 ? 15.033 -7.473 -3.909 1.00 81.25 103 PRO A CA 1
ATOM 748 C C . PRO A 1 103 ? 14.461 -6.251 -4.651 1.00 81.25 103 PRO A C 1
ATOM 750 O O . PRO A 1 103 ? 14.192 -5.228 -4.007 1.00 81.25 103 PRO A O 1
ATOM 753 N N . PRO A 1 104 ? 14.226 -6.341 -5.975 1.00 88.62 104 PRO A N 1
ATOM 754 C CA . PRO A 1 104 ? 13.531 -5.296 -6.715 1.00 88.62 104 PRO A CA 1
ATOM 755 C C . PRO A 1 104 ? 12.070 -5.205 -6.272 1.00 88.62 104 PRO A C 1
ATOM 757 O O . PRO A 1 104 ? 11.464 -6.189 -5.824 1.00 88.62 104 PRO A O 1
ATOM 760 N N . GLY A 1 105 ? 11.495 -4.012 -6.386 1.00 90.56 105 GLY A N 1
ATOM 761 C CA . GLY A 1 105 ? 10.123 -3.771 -5.963 1.00 90.56 105 GLY A CA 1
ATOM 762 C C . GLY A 1 105 ? 9.774 -2.301 -5.842 1.00 90.56 105 GLY A C 1
ATOM 763 O O . GLY A 1 105 ? 10.408 -1.435 -6.440 1.00 90.56 105 GLY A O 1
ATOM 764 N N . PHE A 1 106 ? 8.750 -2.003 -5.055 1.00 92.50 106 PHE A N 1
ATOM 765 C CA . PHE A 1 106 ? 8.349 -0.632 -4.766 1.00 92.50 106 PHE A CA 1
ATOM 766 C C . PHE A 1 106 ? 7.782 -0.497 -3.360 1.00 92.50 106 PHE A C 1
ATOM 768 O O . PHE A 1 106 ? 7.167 -1.422 -2.831 1.00 92.50 106 PHE A O 1
ATOM 775 N N . GLY A 1 107 ? 7.981 0.673 -2.761 1.00 91.00 107 GLY A N 1
ATOM 776 C CA . GLY A 1 107 ? 7.327 1.062 -1.521 1.00 91.00 107 GLY A CA 1
ATOM 777 C C . GLY A 1 107 ? 6.046 1.822 -1.817 1.00 91.00 107 GLY A C 1
ATOM 778 O O . GLY A 1 107 ? 6.059 2.834 -2.524 1.00 91.00 107 GLY A O 1
ATOM 779 N N . ALA A 1 108 ? 4.934 1.350 -1.267 1.00 91.62 108 ALA A N 1
ATOM 780 C CA . ALA A 1 108 ? 3.642 2.004 -1.376 1.00 91.62 108 ALA A CA 1
ATOM 781 C C . ALA A 1 108 ? 3.127 2.422 -0.001 1.00 91.62 108 ALA A C 1
ATOM 783 O O . ALA A 1 108 ? 3.043 1.607 0.918 1.00 91.62 108 ALA A O 1
ATOM 784 N N . ARG A 1 109 ? 2.745 3.693 0.125 1.00 90.12 109 ARG A N 1
ATOM 785 C CA . ARG A 1 109 ? 2.150 4.243 1.347 1.00 90.12 109 ARG A CA 1
ATOM 786 C C . ARG A 1 109 ? 0.641 4.084 1.298 1.00 90.12 109 ARG A C 1
ATOM 788 O O . ARG A 1 109 ? 0.027 4.453 0.297 1.00 90.12 109 ARG A O 1
ATOM 795 N N . PHE A 1 110 ? 0.050 3.569 2.372 1.00 89.50 110 PHE A N 1
ATOM 796 C CA . PHE A 1 110 ? -1.397 3.410 2.466 1.00 89.50 110 PHE A CA 1
ATOM 797 C C . PHE A 1 110 ? -2.103 4.770 2.436 1.00 89.50 110 PHE A C 1
ATOM 799 O O . PHE A 1 110 ? -1.690 5.717 3.098 1.00 89.50 110 PHE A O 1
ATOM 806 N N . THR A 1 111 ? -3.175 4.859 1.656 1.00 88.62 111 THR A N 1
ATOM 807 C CA . THR A 1 111 ? -4.053 6.033 1.563 1.00 88.62 111 THR A CA 1
ATOM 808 C C . THR A 1 111 ? -5.446 5.742 2.101 1.00 88.62 111 THR A C 1
ATOM 810 O O . THR A 1 111 ? -6.079 6.625 2.672 1.00 88.62 111 THR A O 1
ATOM 813 N N . ALA A 1 112 ? -5.920 4.500 1.970 1.00 87.25 112 ALA A N 1
ATOM 814 C CA . ALA A 1 112 ? -7.138 4.041 2.623 1.00 87.25 112 ALA A CA 1
ATOM 815 C C . ALA A 1 112 ? -7.017 2.570 3.017 1.00 87.25 112 ALA A C 1
ATOM 817 O O . ALA A 1 112 ? -6.592 1.726 2.228 1.00 87.25 112 ALA A O 1
ATOM 818 N N . ILE A 1 113 ? -7.432 2.266 4.240 1.00 86.94 113 ILE A N 1
ATOM 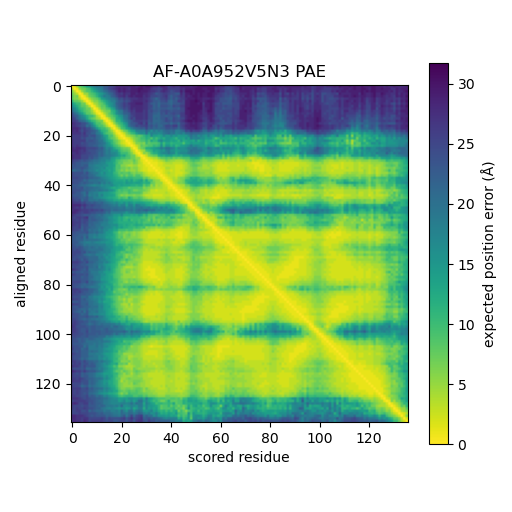819 C CA . ILE A 1 113 ? -7.404 0.927 4.820 1.00 86.94 113 ILE A CA 1
ATOM 820 C C . ILE A 1 113 ? -8.545 0.805 5.829 1.00 86.94 113 ILE A C 1
ATOM 822 O O . ILE A 1 113 ? -8.846 1.761 6.549 1.00 86.94 113 ILE A O 1
ATOM 826 N N . THR A 1 114 ? -9.188 -0.356 5.875 1.00 87.00 114 THR A N 1
ATOM 827 C CA . THR A 1 114 ? -10.283 -0.626 6.811 1.00 87.00 114 THR A CA 1
ATOM 828 C C . THR A 1 114 ? -9.770 -0.980 8.198 1.00 87.00 114 THR A C 1
ATOM 830 O O . THR A 1 114 ? -8.625 -1.398 8.367 1.00 87.00 114 THR A O 1
ATOM 833 N N . ASN A 1 115 ? -10.600 -0.789 9.223 1.00 85.75 115 ASN A N 1
ATOM 834 C CA . ASN A 1 115 ? -10.179 -0.988 10.608 1.00 85.75 115 ASN A CA 1
ATOM 835 C C . ASN A 1 115 ? -9.800 -2.454 10.890 1.00 85.75 115 ASN A C 1
ATOM 837 O O . ASN A 1 115 ? -8.855 -2.732 11.624 1.00 85.75 115 ASN A O 1
ATOM 841 N N . GLU A 1 116 ? -10.485 -3.390 10.240 1.00 84.44 116 GLU A N 1
ATOM 842 C CA . GLU A 1 116 ? -10.220 -4.827 10.293 1.00 84.44 116 GLU A CA 1
ATOM 843 C C . GLU A 1 116 ? -8.839 -5.146 9.702 1.00 84.44 116 GLU A C 1
ATOM 845 O O . GLU A 1 116 ? -8.036 -5.851 10.315 1.00 84.44 116 GLU A O 1
ATOM 850 N N . ALA A 1 117 ? -8.515 -4.554 8.547 1.00 86.06 117 ALA A N 1
ATOM 851 C CA . ALA A 1 117 ? -7.199 -4.677 7.931 1.00 86.06 117 ALA A CA 1
ATOM 852 C C . ALA A 1 117 ? -6.097 -4.095 8.831 1.00 86.06 117 ALA A C 1
ATOM 854 O O . ALA A 1 117 ? -5.052 -4.720 9.006 1.00 86.06 117 ALA A O 1
ATOM 855 N N . ARG A 1 118 ? -6.344 -2.952 9.490 1.00 86.50 118 ARG A N 1
ATOM 856 C CA . ARG A 1 118 ? -5.401 -2.382 10.470 1.00 86.50 118 ARG A CA 1
ATOM 857 C C . ARG A 1 118 ? -5.098 -3.364 11.601 1.00 86.50 118 ARG A C 1
ATOM 859 O O . ARG A 1 118 ? -3.935 -3.565 11.944 1.00 86.50 118 ARG A O 1
ATOM 866 N N . GLN A 1 119 ? -6.121 -4.016 12.153 1.00 86.31 119 GLN A N 1
ATOM 867 C CA . GLN A 1 119 ? -5.941 -5.021 13.205 1.00 86.31 119 GLN A CA 1
ATOM 868 C C . GLN A 1 119 ? -5.098 -6.213 12.735 1.00 86.31 119 GLN A C 1
ATOM 870 O O . GLN A 1 119 ? -4.254 -6.692 13.495 1.00 86.31 119 GLN A O 1
ATOM 875 N N . LEU A 1 120 ? -5.286 -6.673 11.493 1.00 84.56 120 LEU A N 1
ATOM 876 C CA . LEU A 1 120 ? -4.461 -7.731 10.903 1.00 84.56 120 LEU A CA 1
ATOM 877 C C . LEU A 1 120 ? -2.994 -7.304 10.772 1.00 84.56 120 LEU A C 1
ATOM 879 O O . LEU A 1 120 ? -2.110 -8.064 11.167 1.00 84.56 120 LEU A O 1
ATOM 883 N N . ILE A 1 121 ? -2.733 -6.076 10.307 1.00 84.94 121 ILE A N 1
ATOM 884 C CA . ILE A 1 121 ? -1.374 -5.517 10.234 1.00 84.94 121 ILE A CA 1
ATOM 885 C C . ILE A 1 121 ? -0.741 -5.485 11.625 1.00 84.94 121 ILE A C 1
ATOM 887 O O . ILE A 1 121 ? 0.344 -6.033 11.803 1.00 84.94 121 ILE A O 1
ATOM 891 N N . TYR A 1 122 ? -1.418 -4.918 12.631 1.00 83.25 122 TYR A N 1
ATOM 892 C CA . TYR A 1 122 ? -0.881 -4.837 13.996 1.00 83.25 122 TYR A CA 1
ATOM 893 C C . TYR A 1 122 ? -0.584 -6.214 14.604 1.00 83.25 122 TYR A C 1
ATOM 895 O O . TYR A 1 122 ? 0.387 -6.365 15.345 1.00 83.25 122 TYR A O 1
ATOM 903 N N . ARG A 1 123 ? -1.390 -7.235 14.291 1.00 82.69 123 ARG A N 1
ATOM 904 C CA . ARG A 1 123 ? -1.115 -8.618 14.709 1.00 82.69 123 ARG A CA 1
ATOM 905 C C . ARG A 1 123 ? 0.104 -9.195 13.997 1.00 82.69 123 ARG A C 1
ATOM 907 O O . ARG A 1 123 ? 0.933 -9.826 14.645 1.00 82.69 123 ARG A O 1
ATOM 914 N N . TYR A 1 124 ? 0.227 -8.964 12.694 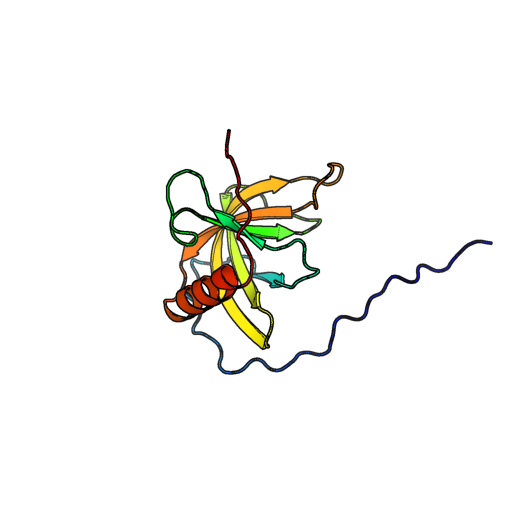1.00 80.38 124 TYR A N 1
ATOM 915 C CA . TYR A 1 124 ? 1.336 -9.477 11.897 1.00 80.38 124 TYR A CA 1
ATOM 916 C C . TYR A 1 124 ? 2.681 -8.886 12.332 1.00 80.38 124 TYR A C 1
ATOM 918 O O . TYR A 1 124 ? 3.632 -9.622 12.585 1.00 80.38 124 TYR A O 1
ATOM 926 N N . VAL A 1 125 ? 2.744 -7.566 12.503 1.00 78.31 125 VAL A N 1
ATOM 927 C CA . VAL A 1 125 ? 3.983 -6.846 12.849 1.00 78.31 125 VAL A CA 1
ATOM 928 C C . VAL A 1 125 ? 4.440 -7.062 14.291 1.00 78.31 125 VAL A C 1
ATOM 930 O O . VAL A 1 125 ? 5.589 -6.794 14.623 1.00 78.31 125 VAL A O 1
ATOM 933 N N . ARG A 1 126 ? 3.561 -7.583 15.158 1.00 75.56 126 ARG A N 1
ATOM 934 C CA . ARG A 1 126 ? 3.953 -8.094 16.481 1.00 75.56 126 ARG A CA 1
ATOM 935 C C . ARG A 1 126 ? 4.753 -9.392 16.397 1.00 75.56 126 ARG A C 1
ATOM 937 O O . ARG A 1 126 ? 5.528 -9.662 17.304 1.00 75.56 126 ARG A O 1
ATOM 944 N N . ASN A 1 127 ? 4.545 -10.190 15.351 1.00 69.62 127 ASN A N 1
ATOM 945 C CA . ASN A 1 127 ? 5.192 -11.491 15.179 1.00 69.62 127 ASN A CA 1
ATOM 946 C C . ASN A 1 127 ? 6.340 -11.463 14.150 1.00 69.62 127 ASN A C 1
ATOM 948 O O . ASN A 1 127 ? 7.136 -12.395 14.099 1.00 69.62 127 ASN A O 1
ATOM 952 N N . ARG A 1 128 ? 6.428 -10.409 13.326 1.00 67.06 128 ARG A N 1
ATOM 953 C CA . ARG A 1 128 ? 7.501 -10.166 12.350 1.00 67.06 128 ARG A CA 1
ATOM 954 C C . ARG A 1 128 ? 7.905 -8.696 12.407 1.00 67.06 128 ARG A C 1
ATOM 956 O O . ARG A 1 128 ? 7.070 -7.833 12.146 1.00 67.06 128 ARG A O 1
ATOM 963 N N . GLU A 1 129 ? 9.168 -8.411 12.715 1.00 63.03 129 GLU A N 1
ATOM 964 C CA . GLU A 1 129 ? 9.650 -7.029 12.779 1.00 63.03 129 GLU A CA 1
ATOM 965 C C . GLU A 1 129 ? 9.458 -6.311 11.423 1.00 63.03 129 GLU A C 1
ATOM 967 O O . GLU A 1 129 ? 9.831 -6.857 10.375 1.00 63.03 129 GLU A O 1
ATOM 972 N N . PRO A 1 130 ? 8.846 -5.109 11.404 1.00 64.94 130 PRO A N 1
ATOM 973 C CA . PRO A 1 130 ? 8.750 -4.299 10.193 1.00 64.94 130 PRO A CA 1
AT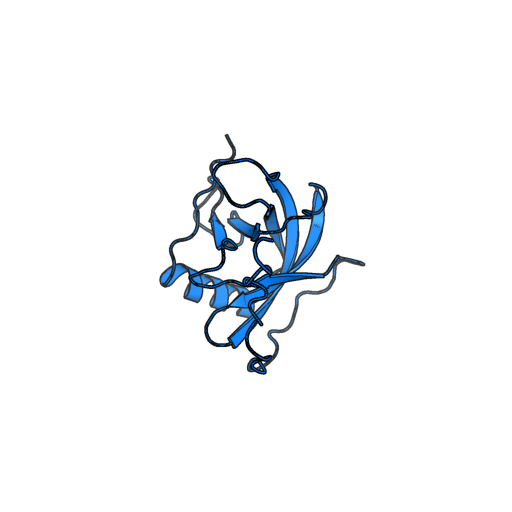OM 974 C C . PRO A 1 130 ? 10.134 -3.882 9.708 1.00 64.94 130 PRO A C 1
ATOM 976 O O . PRO A 1 130 ? 11.018 -3.601 10.518 1.00 64.94 130 PRO A O 1
ATOM 979 N N . LEU A 1 131 ? 10.292 -3.738 8.393 1.00 61.94 131 LEU A N 1
ATOM 980 C CA . LEU A 1 131 ? 11.484 -3.106 7.839 1.00 61.94 131 LEU A CA 1
ATOM 981 C C . LEU A 1 131 ? 11.533 -1.630 8.260 1.00 61.94 131 LEU A C 1
ATOM 983 O O . LEU A 1 131 ? 10.514 -0.933 8.292 1.00 61.94 131 LEU A O 1
ATOM 987 N N . PHE A 1 132 ? 12.729 -1.140 8.556 1.00 59.62 132 PHE A N 1
ATOM 988 C CA . PHE A 1 132 ? 12.977 0.289 8.687 1.00 59.62 132 PHE A CA 1
ATOM 989 C C . PHE A 1 132 ? 13.411 0.824 7.325 1.00 59.62 132 PHE A C 1
ATOM 991 O O . PHE A 1 132 ? 14.300 0.252 6.694 1.00 59.62 132 PHE A O 1
ATOM 998 N N . TYR A 1 133 ? 12.753 1.883 6.855 1.00 55.62 133 TYR A N 1
ATOM 999 C CA . TYR A 1 133 ? 13.165 2.595 5.653 1.00 55.62 133 TYR A CA 1
ATOM 1000 C C . TYR A 1 133 ? 13.521 4.035 6.024 1.00 55.62 133 TYR A C 1
ATOM 1002 O O . TYR A 1 133 ? 12.685 4.763 6.564 1.00 55.62 133 TYR A O 1
ATOM 1010 N N . ASP A 1 134 ? 14.767 4.403 5.737 1.00 49.56 134 ASP A N 1
ATOM 1011 C CA . ASP A 1 134 ? 15.334 5.732 5.938 1.00 49.56 134 ASP A CA 1
ATOM 1012 C C . ASP A 1 134 ? 15.251 6.463 4.588 1.00 49.56 134 ASP A C 1
ATOM 1014 O O . ASP A 1 134 ? 15.916 6.077 3.629 1.00 49.56 134 ASP A O 1
ATOM 1018 N N . ASP A 1 135 ? 14.337 7.428 4.467 1.00 53.22 135 ASP A N 1
ATOM 1019 C CA . ASP A 1 135 ? 14.150 8.239 3.250 1.00 53.22 135 ASP A CA 1
ATOM 1020 C C . ASP A 1 135 ? 15.146 9.412 3.235 1.00 53.22 135 ASP A C 1
ATOM 1022 O O . ASP A 1 135 ? 14.729 10.566 3.153 1.00 53.22 135 ASP A O 1
ATOM 1026 N N . LEU A 1 136 ? 16.442 9.127 3.425 1.00 40.47 136 LEU A N 1
ATOM 1027 C CA . LEU A 1 136 ? 17.494 10.153 3.415 1.00 40.47 136 LEU A CA 1
ATOM 1028 C C . LEU A 1 136 ? 17.805 10.647 1.998 1.00 40.47 136 LEU A C 1
ATOM 1030 O O . LEU A 1 136 ? 17.988 9.791 1.099 1.00 40.47 136 LEU A O 1
#